Protein AF-A0A220S8D5-F1 (afdb_monomer_lite)

Radius of gyration: 18.87 Å; chains: 1; bounding box: 50×48×41 Å

Foldseek 3Di:
DDPDPQDLVNLLQVQLVVLCVVPVDDSVVSSVLSVQLVVVLVVQCVHWWWFWFADPVRDIDIFIWHPVDPDDDPDPDDDDSQKDWTQTPVVRGIDIDGSNGGDTTDDPPDPPVVVVVVVPDDPVRVVVVVVVVVVVD

Structure (mmCIF, N/CA/C/O backbone):
data_AF-A0A220S8D5-F1
#
_entry.id   AF-A0A220S8D5-F1
#
loop_
_atom_site.group_PDB
_atom_site.id
_atom_site.type_symbol
_atom_site.label_atom_id
_atom_site.label_alt_id
_atom_site.label_comp_id
_atom_site.label_asym_id
_atom_site.label_entity_id
_atom_site.label_seq_id
_atom_site.pdbx_PDB_ins_code
_atom_site.Cartn_x
_atom_site.Cartn_y
_atom_site.Cartn_z
_atom_site.occupancy
_atom_site.B_iso_or_equiv
_atom_site.auth_seq_id
_atom_site.auth_comp_id
_atom_site.auth_asym_id
_atom_site.auth_atom_id
_atom_site.pdbx_PDB_model_num
ATOM 1 N N . MET A 1 1 ? 19.107 10.594 15.405 1.00 44.91 1 MET A N 1
ATOM 2 C CA . MET A 1 1 ? 19.050 10.474 13.929 1.00 44.91 1 MET A CA 1
ATOM 3 C C . MET A 1 1 ? 17.862 11.300 13.447 1.00 44.91 1 MET A C 1
ATOM 5 O O . MET A 1 1 ? 16.770 11.071 13.945 1.00 44.91 1 MET A O 1
ATOM 9 N N . LYS A 1 2 ? 18.047 12.325 12.601 1.00 41.97 2 LYS A N 1
ATOM 10 C CA . LYS A 1 2 ? 16.930 13.188 12.169 1.00 41.97 2 LYS A CA 1
ATOM 11 C C . LYS A 1 2 ? 15.990 12.377 11.273 1.00 41.97 2 LYS A C 1
ATOM 13 O O . LYS A 1 2 ? 16.393 11.981 10.180 1.00 41.97 2 LYS A O 1
ATOM 18 N N . THR A 1 3 ? 14.764 12.127 11.722 1.00 52.09 3 THR A N 1
ATOM 19 C CA . THR A 1 3 ? 13.711 11.520 10.902 1.00 52.09 3 THR A CA 1
ATOM 20 C C . THR A 1 3 ? 13.377 12.494 9.779 1.00 52.09 3 THR A C 1
ATOM 22 O O . THR A 1 3 ? 12.636 13.453 9.970 1.00 52.09 3 THR A O 1
ATOM 25 N N . GLN A 1 4 ? 13.986 12.305 8.609 1.00 60.66 4 GLN A N 1
ATOM 26 C CA . GLN A 1 4 ? 13.675 13.116 7.437 1.00 60.66 4 GLN A CA 1
ATOM 27 C C . GLN A 1 4 ? 12.210 12.861 7.078 1.00 60.66 4 GLN A C 1
ATOM 29 O O . GLN A 1 4 ? 11.851 11.733 6.737 1.00 60.66 4 GLN A O 1
ATOM 34 N N . ASN A 1 5 ? 11.363 13.885 7.198 1.00 67.00 5 ASN A N 1
ATOM 35 C CA . ASN A 1 5 ? 9.952 13.804 6.840 1.00 67.00 5 ASN A CA 1
ATOM 36 C C . ASN A 1 5 ? 9.856 13.499 5.334 1.00 67.00 5 ASN A C 1
ATOM 38 O O . ASN A 1 5 ? 10.182 14.336 4.488 1.00 67.00 5 ASN A O 1
ATOM 42 N N . ILE A 1 6 ? 9.515 12.256 4.984 1.00 73.56 6 ILE A N 1
ATOM 43 C CA . ILE A 1 6 ? 9.396 11.840 3.588 1.00 73.56 6 ILE A CA 1
ATOM 44 C C . ILE A 1 6 ? 8.114 12.454 3.030 1.00 73.56 6 ILE A C 1
ATOM 46 O O . ILE A 1 6 ? 7.010 12.048 3.381 1.00 73.56 6 ILE A O 1
ATOM 50 N N . SER A 1 7 ? 8.267 13.402 2.104 1.00 87.19 7 SER A N 1
ATOM 51 C CA . SER A 1 7 ? 7.137 13.937 1.344 1.00 87.19 7 SER A CA 1
ATOM 52 C C . SER A 1 7 ? 6.388 12.815 0.620 1.00 87.19 7 SER A C 1
ATOM 54 O O . SER A 1 7 ? 7.007 11.932 0.022 1.00 87.19 7 SER A O 1
ATOM 56 N N . PHE A 1 8 ? 5.055 12.895 0.574 1.00 87.44 8 PHE A N 1
ATOM 57 C CA . PHE A 1 8 ? 4.226 11.937 -0.166 1.00 87.44 8 PHE A CA 1
ATOM 58 C C . PHE A 1 8 ? 4.675 11.782 -1.629 1.00 87.44 8 PHE A C 1
ATOM 60 O O . PHE A 1 8 ? 4.639 10.679 -2.169 1.00 87.44 8 PHE A O 1
ATOM 67 N N . ARG A 1 9 ? 5.167 12.865 -2.254 1.00 92.69 9 ARG A N 1
ATOM 68 C CA . ARG A 1 9 ? 5.710 12.841 -3.621 1.00 92.69 9 ARG A CA 1
ATOM 69 C C . ARG A 1 9 ? 6.913 11.909 -3.716 1.00 92.69 9 ARG A C 1
ATOM 71 O O . ARG A 1 9 ? 6.975 11.090 -4.623 1.00 92.69 9 ARG A O 1
ATOM 78 N N . LYS A 1 10 ? 7.828 11.978 -2.744 1.00 92.75 10 LYS A N 1
ATOM 79 C CA . LYS A 1 10 ? 8.988 11.081 -2.666 1.00 92.75 10 LYS A CA 1
ATOM 80 C C . LYS A 1 10 ? 8.537 9.626 -2.524 1.00 92.75 10 LYS A C 1
ATOM 82 O O . LYS A 1 10 ? 9.048 8.778 -3.245 1.00 92.75 10 LYS A O 1
ATOM 87 N N . THR A 1 11 ? 7.545 9.337 -1.681 1.00 92.62 11 THR A N 1
ATOM 88 C CA . THR A 1 11 ? 6.991 7.977 -1.542 1.00 92.62 11 THR A CA 1
ATOM 89 C C . THR A 1 11 ? 6.390 7.461 -2.847 1.00 92.62 11 THR A C 1
ATOM 91 O O . THR A 1 11 ? 6.673 6.332 -3.238 1.00 92.62 11 THR A O 1
ATOM 94 N N . VAL A 1 12 ? 5.591 8.277 -3.542 1.00 95.88 12 VAL A N 1
ATOM 95 C CA . VAL A 1 12 ? 4.991 7.909 -4.835 1.00 95.88 12 VAL A CA 1
ATOM 96 C C . VAL A 1 12 ? 6.073 7.621 -5.876 1.00 95.88 12 VAL A C 1
ATOM 98 O O . VAL A 1 12 ? 6.020 6.580 -6.525 1.00 95.88 12 VAL A O 1
ATOM 101 N N . MET A 1 13 ? 7.089 8.481 -5.989 1.00 96.62 13 MET A N 1
ATOM 102 C CA . MET A 1 13 ? 8.185 8.293 -6.947 1.00 96.62 13 MET A CA 1
ATOM 103 C C . MET A 1 13 ? 9.018 7.042 -6.635 1.00 96.62 13 MET A C 1
ATOM 105 O O . MET A 1 13 ? 9.312 6.264 -7.539 1.00 96.62 13 MET A O 1
ATOM 109 N N . LEU A 1 14 ? 9.342 6.795 -5.359 1.00 95.44 14 LEU A N 1
ATOM 110 C CA . LEU A 1 14 ? 10.058 5.584 -4.935 1.00 95.44 14 LEU A CA 1
ATOM 111 C C . LEU A 1 14 ? 9.256 4.312 -5.233 1.00 95.44 14 LEU A C 1
ATOM 113 O O . LEU A 1 14 ? 9.821 3.318 -5.686 1.00 95.44 14 LEU A O 1
ATOM 117 N N . ARG A 1 15 ? 7.939 4.342 -5.005 1.00 96.62 15 ARG A N 1
ATOM 118 C CA . ARG A 1 15 ? 7.039 3.228 -5.328 1.00 96.62 15 ARG A CA 1
ATOM 119 C C . ARG A 1 15 ? 6.972 2.970 -6.826 1.00 96.62 15 ARG A C 1
ATOM 121 O O . ARG A 1 15 ? 7.114 1.826 -7.236 1.00 96.62 15 ARG A O 1
ATOM 128 N N . ALA A 1 16 ? 6.795 4.015 -7.631 1.00 97.81 16 ALA A N 1
ATOM 129 C CA . ALA A 1 16 ? 6.755 3.902 -9.085 1.00 97.81 16 ALA A CA 1
ATOM 130 C C . ALA A 1 16 ? 8.057 3.300 -9.633 1.00 97.81 16 ALA A C 1
ATOM 132 O O . ALA A 1 16 ? 8.009 2.356 -10.418 1.00 97.81 16 ALA A O 1
ATOM 133 N N . TYR A 1 17 ? 9.209 3.770 -9.142 1.00 97.38 17 TYR A N 1
ATOM 134 C CA . TYR A 1 17 ? 10.515 3.223 -9.511 1.00 97.38 17 TYR A CA 1
ATOM 135 C C . TYR A 1 17 ? 10.658 1.760 -9.118 1.00 97.38 17 TYR A C 1
ATOM 137 O O . TYR A 1 17 ? 11.090 0.949 -9.933 1.00 97.38 17 TYR A O 1
ATOM 145 N N . HIS A 1 18 ? 10.234 1.396 -7.907 1.00 97.31 18 HIS A N 1
ATOM 146 C CA . HIS A 1 18 ? 10.276 0.004 -7.489 1.00 97.31 18 HIS A CA 1
ATOM 147 C C . HIS A 1 18 ? 9.406 -0.890 -8.384 1.00 97.31 18 HIS A C 1
ATOM 149 O O . HIS A 1 18 ? 9.889 -1.908 -8.873 1.00 97.31 18 HIS A O 1
ATOM 155 N N . ILE A 1 19 ? 8.162 -0.486 -8.661 1.00 97.56 19 ILE A N 1
ATOM 156 C CA . ILE A 1 19 ? 7.247 -1.237 -9.534 1.00 97.56 19 ILE A CA 1
ATOM 157 C C . ILE A 1 19 ? 7.855 -1.396 -10.932 1.00 97.56 19 ILE A C 1
ATOM 159 O O . ILE A 1 19 ? 7.843 -2.502 -11.470 1.00 97.56 19 ILE A O 1
ATOM 163 N N . MET A 1 20 ? 8.433 -0.333 -11.495 1.00 97.88 20 MET A N 1
ATOM 164 C CA . MET A 1 20 ? 9.111 -0.377 -12.793 1.00 97.88 20 MET A CA 1
ATOM 165 C C . MET A 1 20 ? 10.291 -1.354 -12.769 1.00 97.88 20 MET A C 1
ATOM 167 O O . MET A 1 20 ? 10.371 -2.228 -13.625 1.00 97.88 20 MET A O 1
ATOM 171 N N . SER A 1 21 ? 11.159 -1.265 -11.755 1.00 97.31 21 SER A N 1
ATOM 172 C CA . SER A 1 21 ? 12.340 -2.131 -11.627 1.00 97.31 21 SER A CA 1
ATOM 173 C C . SER A 1 21 ? 11.992 -3.616 -11.496 1.00 97.31 21 SER A C 1
ATOM 175 O O . SER A 1 21 ? 12.731 -4.460 -11.987 1.00 97.31 21 SER A O 1
ATOM 177 N N . THR A 1 22 ? 10.864 -3.937 -10.856 1.00 96.38 22 THR A N 1
ATOM 178 C CA . THR A 1 22 ? 10.440 -5.324 -10.629 1.00 96.38 22 THR A CA 1
ATOM 179 C C . THR A 1 22 ? 9.644 -5.885 -11.808 1.00 96.38 22 THR A C 1
ATOM 181 O O . THR A 1 22 ? 9.760 -7.065 -12.113 1.00 96.38 22 THR A O 1
ATOM 184 N N . THR A 1 23 ? 8.804 -5.067 -12.452 1.00 95.44 23 THR A N 1
ATOM 185 C CA . THR A 1 23 ? 7.849 -5.541 -13.473 1.00 95.44 23 THR A CA 1
ATOM 186 C C . THR A 1 23 ? 8.273 -5.268 -14.913 1.00 95.44 23 THR A C 1
ATOM 188 O O . THR A 1 23 ? 7.679 -5.839 -15.822 1.00 95.44 23 THR A O 1
ATOM 191 N N . GLY A 1 24 ? 9.230 -4.365 -15.146 1.00 96.50 24 GLY A N 1
ATOM 192 C CA . GLY A 1 24 ? 9.645 -3.942 -16.488 1.00 96.50 24 GLY A CA 1
ATOM 193 C C . GLY A 1 24 ? 8.596 -3.133 -17.264 1.00 96.50 24 GLY A C 1
ATOM 194 O O . GLY A 1 24 ? 8.791 -2.861 -18.444 1.00 96.50 24 GLY A O 1
ATOM 195 N N . LYS A 1 25 ? 7.476 -2.750 -16.635 1.00 96.06 25 LYS A N 1
ATOM 196 C CA . LYS A 1 25 ? 6.416 -1.957 -17.275 1.00 96.06 25 LYS A CA 1
ATOM 197 C C . LYS A 1 25 ? 6.851 -0.512 -17.501 1.00 96.06 25 LYS A C 1
ATOM 199 O O . LYS A 1 25 ? 7.701 0.014 -16.787 1.00 96.06 25 LYS A O 1
ATOM 204 N N . GLU A 1 26 ? 6.184 0.161 -18.436 1.00 97.94 26 GLU A N 1
ATOM 205 C CA . GLU A 1 26 ? 6.409 1.581 -18.694 1.00 97.94 26 GLU A CA 1
ATOM 206 C C . GLU A 1 26 ? 6.243 2.442 -17.434 1.00 97.94 26 GLU A C 1
ATOM 208 O O . GLU A 1 26 ? 5.358 2.222 -16.595 1.00 97.94 26 GLU A O 1
ATOM 213 N N . TRP A 1 27 ? 7.073 3.482 -17.330 1.00 97.50 27 TRP A N 1
ATOM 214 C CA . TRP A 1 27 ? 7.084 4.392 -16.187 1.00 97.50 27 TRP A CA 1
ATOM 215 C C . TRP A 1 27 ? 5.710 5.012 -15.903 1.00 97.50 27 TRP A C 1
ATOM 217 O O . TRP A 1 27 ? 5.287 5.067 -14.748 1.00 97.50 27 TRP A O 1
ATOM 227 N N . ALA A 1 28 ? 4.984 5.439 -16.942 1.00 97.69 28 ALA A N 1
ATOM 228 C CA . ALA A 1 28 ? 3.674 6.072 -16.796 1.00 97.69 28 ALA A CA 1
ATOM 229 C C . ALA A 1 28 ? 2.654 5.142 -16.113 1.00 97.69 28 ALA A C 1
ATOM 231 O O . ALA A 1 28 ? 1.945 5.566 -15.197 1.00 97.69 28 ALA A O 1
ATOM 232 N N . VAL A 1 29 ? 2.639 3.860 -16.492 1.00 96.88 29 VAL A N 1
ATOM 233 C CA . VAL A 1 29 ? 1.778 2.830 -15.890 1.00 96.88 29 VAL A CA 1
ATOM 234 C C . VAL A 1 29 ? 2.155 2.606 -14.423 1.00 96.88 29 VAL A C 1
ATOM 236 O O . VAL A 1 29 ? 1.292 2.574 -13.542 1.00 96.88 29 VAL A O 1
ATOM 239 N N . CYS A 1 30 ? 3.454 2.514 -14.133 1.00 98.00 30 CYS A N 1
ATOM 240 C CA . CYS A 1 30 ? 3.960 2.352 -12.769 1.00 98.00 30 CYS A CA 1
ATOM 241 C C . CYS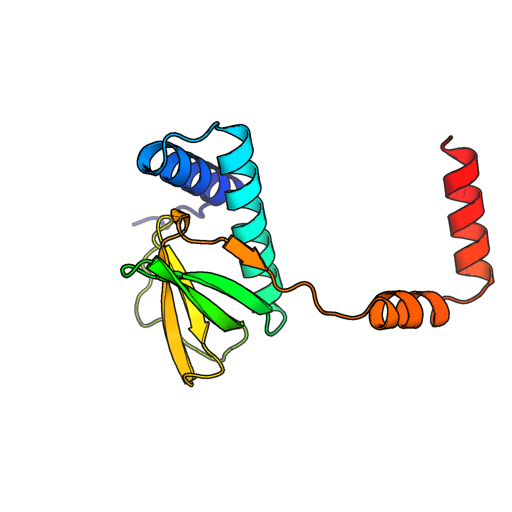 A 1 30 ? 3.617 3.554 -11.877 1.00 98.00 30 CYS A C 1
ATOM 243 O O . CYS A 1 30 ? 3.246 3.389 -10.711 1.00 98.00 30 CYS A O 1
ATOM 245 N N . LEU A 1 31 ? 3.693 4.765 -12.430 1.00 97.94 31 LEU A N 1
ATOM 246 C CA . LEU A 1 31 ? 3.367 6.001 -11.732 1.00 97.94 31 LEU A CA 1
ATOM 247 C C . LEU A 1 31 ? 1.872 6.089 -11.409 1.00 97.94 31 LEU A C 1
ATOM 249 O O . LEU A 1 31 ? 1.516 6.400 -10.271 1.00 97.94 31 LEU A O 1
ATOM 253 N N . GLN A 1 32 ? 0.993 5.763 -12.363 1.00 96.44 32 GLN A N 1
ATOM 254 C CA . GLN A 1 32 ? -0.454 5.691 -12.125 1.00 96.44 32 GLN A CA 1
ATOM 255 C C . GLN A 1 32 ? -0.786 4.723 -10.981 1.00 96.44 32 GLN A C 1
ATOM 257 O O . GLN A 1 32 ? -1.538 5.072 -10.067 1.00 96.44 32 GLN A O 1
ATOM 262 N N . LYS A 1 33 ? -0.158 3.543 -10.977 1.00 96.56 33 LYS A N 1
ATOM 263 C CA . LYS A 1 33 ? -0.317 2.539 -9.918 1.00 96.56 33 LYS A CA 1
ATOM 264 C C . LYS A 1 33 ? 0.158 3.045 -8.551 1.00 96.56 33 LYS A C 1
ATOM 266 O O . LYS A 1 33 ? -0.540 2.890 -7.548 1.00 96.56 33 LYS A O 1
ATOM 271 N N . ALA A 1 34 ? 1.311 3.712 -8.494 1.00 97.06 34 ALA A N 1
ATOM 272 C CA . ALA A 1 34 ? 1.822 4.311 -7.260 1.00 97.06 34 ALA A CA 1
ATOM 273 C C . ALA A 1 34 ? 0.890 5.404 -6.700 1.00 97.06 34 ALA A C 1
ATOM 275 O O . ALA A 1 34 ? 0.699 5.498 -5.483 1.00 97.06 34 ALA A O 1
ATOM 276 N N . TRP A 1 35 ? 0.262 6.195 -7.573 1.00 96.50 35 TRP A N 1
ATOM 277 C CA . TRP A 1 35 ? -0.752 7.178 -7.186 1.00 96.50 35 TRP A CA 1
ATOM 278 C C . TRP A 1 35 ? -2.038 6.538 -6.663 1.00 96.50 35 TRP A C 1
ATOM 280 O O . TRP A 1 35 ? -2.605 7.037 -5.690 1.00 96.50 35 TRP A O 1
ATOM 290 N N . GLN A 1 36 ? -2.491 5.432 -7.256 1.00 95.69 36 GLN A N 1
ATOM 291 C CA . GLN A 1 36 ? -3.630 4.672 -6.733 1.00 95.69 36 GLN A CA 1
ATOM 292 C C . GLN A 1 36 ? -3.353 4.180 -5.308 1.00 95.69 36 GLN A C 1
ATOM 294 O O . GLN A 1 36 ? -4.164 4.416 -4.417 1.00 95.69 36 GLN A O 1
ATOM 299 N N . LEU A 1 37 ? -2.167 3.616 -5.054 1.00 95.81 37 LEU A N 1
ATOM 300 C CA . LEU A 1 37 ? -1.751 3.205 -3.708 1.00 95.81 37 LEU A CA 1
ATOM 301 C C . LEU A 1 37 ? -1.729 4.370 -2.711 1.00 95.81 37 LEU A C 1
ATOM 303 O O . LEU A 1 37 ? -2.118 4.205 -1.558 1.00 95.81 37 LEU A O 1
ATOM 307 N N . TYR A 1 38 ? -1.275 5.554 -3.132 1.00 95.06 38 TYR A N 1
ATOM 308 C CA . TYR A 1 38 ? -1.332 6.749 -2.287 1.00 95.06 38 TYR A CA 1
ATOM 309 C C . TYR A 1 38 ? -2.775 7.137 -1.937 1.00 95.06 38 TYR A C 1
ATOM 311 O O . TYR A 1 38 ? -3.073 7.422 -0.777 1.00 95.06 38 TYR A O 1
ATOM 319 N N . ARG A 1 39 ? -3.680 7.118 -2.921 1.00 94.25 39 ARG A N 1
ATOM 320 C CA . ARG A 1 39 ? -5.094 7.455 -2.712 1.00 94.25 39 ARG A CA 1
ATOM 321 C C . ARG A 1 39 ? -5.778 6.483 -1.760 1.00 94.25 39 ARG A C 1
ATOM 323 O O . ARG A 1 39 ? -6.417 6.938 -0.822 1.00 94.25 39 ARG A O 1
ATOM 330 N N . ILE A 1 40 ? -5.559 5.183 -1.940 1.00 94.56 40 ILE A N 1
ATOM 331 C CA . ILE A 1 40 ? -6.095 4.147 -1.049 1.00 94.56 40 ILE A CA 1
ATOM 332 C C . ILE A 1 40 ? -5.585 4.346 0.370 1.00 94.56 40 ILE A C 1
ATOM 334 O O . ILE A 1 40 ? -6.366 4.309 1.308 1.00 94.56 40 ILE A O 1
ATOM 338 N N . ASN A 1 41 ? -4.285 4.608 0.541 1.00 93.69 41 ASN A N 1
ATOM 339 C CA . ASN A 1 41 ? -3.734 4.876 1.865 1.00 93.69 41 ASN A CA 1
ATOM 340 C C . ASN A 1 41 ? -4.452 6.052 2.537 1.00 93.69 41 ASN A C 1
ATOM 342 O O . ASN A 1 41 ? -4.821 5.959 3.702 1.00 93.69 41 ASN A O 1
ATOM 346 N N . LYS A 1 42 ? -4.695 7.136 1.794 1.00 93.19 42 LYS A N 1
ATOM 347 C CA . LYS A 1 42 ? -5.432 8.299 2.296 1.00 93.19 42 LYS A CA 1
ATOM 348 C C . LYS A 1 42 ? -6.885 7.957 2.649 1.00 93.19 42 LYS A C 1
ATOM 350 O O . LYS A 1 42 ? -7.355 8.380 3.699 1.00 93.19 42 LYS A O 1
ATOM 355 N N . GLU A 1 43 ? -7.575 7.204 1.798 1.00 92.75 43 GLU A N 1
ATOM 356 C CA . GLU A 1 43 ? -8.962 6.768 2.013 1.00 92.75 43 GLU A CA 1
ATOM 357 C C . GLU A 1 43 ? -9.076 5.818 3.223 1.00 92.75 43 GLU A C 1
ATOM 359 O O . GLU A 1 43 ? -9.977 5.972 4.041 1.00 92.75 43 GLU A O 1
ATOM 364 N N . MET A 1 44 ? -8.105 4.927 3.434 1.00 94.12 44 MET A N 1
ATOM 365 C CA . MET A 1 44 ? -8.060 4.013 4.584 1.00 94.12 44 MET A CA 1
ATOM 366 C C . MET A 1 44 ? -7.872 4.712 5.937 1.00 94.12 44 MET A C 1
ATOM 368 O O . MET A 1 44 ? -8.285 4.179 6.961 1.00 94.12 44 MET A O 1
ATOM 372 N N . HIS A 1 45 ? -7.259 5.901 5.973 1.00 92.25 45 HIS A N 1
ATOM 373 C CA . HIS A 1 45 ? -7.225 6.712 7.200 1.00 92.25 45 HIS A CA 1
ATOM 374 C C . HIS A 1 45 ? -8.591 7.352 7.505 1.00 92.25 45 HIS A C 1
ATOM 376 O O . HIS A 1 45 ? -8.819 7.826 8.615 1.00 92.25 45 HIS A O 1
ATOM 382 N N . GLN A 1 46 ? -9.499 7.392 6.525 1.00 90.81 46 GLN A N 1
ATOM 383 C CA . GLN A 1 46 ? -10.846 7.947 6.670 1.00 90.81 46 GLN A CA 1
ATOM 384 C C . GLN A 1 46 ? -11.893 6.855 6.932 1.00 90.81 46 GLN A C 1
ATOM 386 O O . GLN A 1 46 ? -12.889 7.126 7.607 1.00 90.81 46 GLN A O 1
ATOM 391 N N . GLY A 1 47 ? -11.657 5.628 6.460 1.00 91.62 47 GLY A N 1
ATOM 392 C CA . GLY A 1 47 ? -12.559 4.496 6.648 1.00 91.62 47 GLY A CA 1
ATOM 393 C C . GLY A 1 47 ? -12.002 3.178 6.116 1.00 91.62 47 GLY A C 1
ATOM 394 O O . GLY A 1 47 ? -10.795 2.939 6.127 1.00 91.62 47 GLY A O 1
ATOM 395 N N . GLU A 1 48 ? -12.900 2.307 5.678 1.00 94.19 48 GLU A N 1
ATOM 396 C CA . GLU A 1 48 ? -12.574 1.004 5.101 1.00 94.19 48 GLU A CA 1
ATOM 397 C C . GLU A 1 48 ? -12.559 1.091 3.576 1.00 94.19 48 GLU A C 1
ATOM 399 O O . GLU A 1 48 ? -13.386 1.770 2.965 1.00 94.19 48 GLU A O 1
ATOM 404 N N . VAL A 1 49 ? -11.601 0.410 2.955 1.00 94.88 49 VAL A N 1
ATOM 405 C CA . VAL A 1 49 ? -11.458 0.346 1.503 1.00 94.88 49 VAL A CA 1
ATOM 406 C C . VAL A 1 49 ? -11.287 -1.104 1.099 1.00 94.88 49 VAL A C 1
ATOM 408 O O . VAL A 1 49 ? -10.387 -1.788 1.590 1.00 94.88 49 VAL A O 1
ATOM 411 N N . THR A 1 50 ? -12.107 -1.553 0.156 1.00 95.44 50 THR A N 1
ATOM 412 C CA . THR A 1 50 ? -11.992 -2.891 -0.418 1.00 95.44 50 THR A CA 1
ATOM 413 C C . THR A 1 50 ? -11.168 -2.847 -1.699 1.00 95.44 50 THR A C 1
ATOM 415 O O . THR A 1 50 ? -11.362 -1.996 -2.567 1.00 95.44 50 THR A O 1
ATOM 418 N N . PHE A 1 51 ? -10.198 -3.744 -1.822 1.00 95.88 51 PHE A N 1
ATOM 419 C CA . PHE A 1 51 ? -9.263 -3.779 -2.941 1.00 95.88 51 PHE A CA 1
ATOM 420 C C . PHE A 1 51 ? -8.837 -5.205 -3.273 1.00 95.88 51 PHE A C 1
ATOM 422 O O . PHE A 1 51 ? -9.046 -6.144 -2.504 1.00 95.88 51 PHE A O 1
ATOM 429 N N . TYR A 1 52 ? -8.226 -5.344 -4.445 1.00 97.06 52 TYR A N 1
ATOM 430 C CA . TYR A 1 52 ? -7.781 -6.609 -5.002 1.00 97.06 52 TYR A CA 1
ATOM 431 C C . TYR A 1 52 ? -6.275 -6.586 -5.242 1.00 97.06 52 TYR A C 1
ATOM 433 O O . TYR A 1 52 ? -5.721 -5.595 -5.734 1.00 97.06 52 TYR A O 1
ATOM 441 N N . PHE A 1 53 ? -5.609 -7.689 -4.920 1.00 96.94 53 PHE A N 1
ATOM 442 C CA . PHE A 1 53 ? -4.191 -7.885 -5.197 1.00 96.94 53 PHE A CA 1
ATOM 443 C C . PHE A 1 53 ? -3.874 -9.355 -5.452 1.00 96.94 53 PHE A C 1
ATOM 445 O O . PHE A 1 53 ? -4.583 -10.248 -4.997 1.00 96.94 53 PHE A O 1
ATOM 452 N N . GLU A 1 54 ? -2.785 -9.598 -6.167 1.00 96.69 54 GLU A N 1
ATOM 453 C CA . GLU A 1 54 ? -2.294 -10.942 -6.451 1.00 96.69 54 GLU A CA 1
ATOM 454 C C . GLU A 1 54 ? -1.435 -11.459 -5.289 1.00 96.69 54 GLU A C 1
ATOM 456 O O . GLU A 1 54 ? -0.544 -10.772 -4.771 1.00 96.69 54 GLU A O 1
ATOM 461 N N . LYS A 1 55 ? -1.688 -12.682 -4.838 1.00 94.06 55 LYS A N 1
ATOM 462 C CA . LYS A 1 55 ? -0.835 -13.360 -3.861 1.00 94.06 55 LYS A CA 1
ATOM 463 C C . LYS A 1 55 ? 0.448 -13.890 -4.518 1.00 94.06 55 LYS A C 1
ATOM 465 O O . LYS A 1 55 ? 0.687 -13.728 -5.707 1.00 94.06 55 LYS A O 1
ATOM 470 N N . LYS A 1 56 ? 1.317 -14.524 -3.722 1.00 90.00 56 LYS A N 1
ATOM 471 C CA . LYS A 1 56 ? 2.537 -15.176 -4.233 1.00 90.00 56 LYS A CA 1
ATOM 472 C C . LYS A 1 56 ? 2.256 -16.427 -5.071 1.00 90.00 56 LYS A C 1
ATOM 474 O O . LYS A 1 56 ? 3.090 -16.786 -5.886 1.00 90.00 56 LYS A O 1
ATOM 479 N N . ASP A 1 57 ? 1.131 -17.087 -4.827 1.00 92.00 57 ASP A N 1
ATOM 480 C CA . ASP A 1 57 ? 0.661 -18.274 -5.549 1.00 92.00 57 ASP A CA 1
ATOM 481 C C . ASP A 1 57 ? -0.152 -17.921 -6.808 1.00 92.00 57 ASP A C 1
ATOM 483 O O . ASP A 1 57 ? -0.647 -18.820 -7.478 1.00 92.00 57 ASP A O 1
ATOM 487 N N . GLY A 1 58 ? -0.284 -16.631 -7.144 1.00 91.25 58 GLY A N 1
ATOM 488 C CA . GLY A 1 58 ? -1.023 -16.153 -8.318 1.00 91.25 58 GLY A CA 1
ATOM 489 C C . GLY A 1 58 ? -2.531 -15.987 -8.101 1.00 91.25 58 GLY A C 1
ATOM 490 O O . GLY A 1 58 ? -3.228 -15.457 -8.961 1.00 91.25 58 GLY A O 1
ATOM 491 N N . GLU A 1 59 ? -3.062 -16.387 -6.943 1.00 96.25 59 GLU A N 1
ATOM 492 C CA . GLU A 1 59 ? -4.480 -16.205 -6.635 1.00 96.25 59 GLU A CA 1
ATOM 493 C C . GLU A 1 59 ? -4.798 -14.719 -6.381 1.00 96.25 59 GLU A C 1
ATOM 495 O O . GLU A 1 59 ? -4.093 -14.017 -5.642 1.00 96.25 59 GLU A O 1
ATOM 500 N N . ILE A 1 60 ? -5.899 -14.237 -6.965 1.00 96.62 60 ILE A N 1
ATOM 501 C CA . ILE A 1 60 ? -6.416 -12.889 -6.717 1.00 96.62 60 ILE A CA 1
ATOM 502 C C . ILE A 1 60 ? -7.158 -12.881 -5.384 1.00 96.62 60 ILE A C 1
ATOM 504 O O . ILE A 1 60 ? -8.197 -13.518 -5.226 1.00 96.62 60 ILE A O 1
ATOM 508 N N . ARG A 1 61 ? -6.662 -12.092 -4.433 1.00 95.38 61 ARG A N 1
ATOM 509 C CA . ARG A 1 61 ? -7.308 -11.886 -3.140 1.00 95.38 61 ARG A CA 1
ATOM 510 C C . ARG A 1 61 ? -8.089 -10.580 -3.126 1.00 95.38 61 ARG A C 1
ATOM 512 O O . ARG A 1 61 ? -7.548 -9.523 -3.449 1.00 95.38 61 ARG A O 1
ATOM 519 N N . LYS A 1 62 ? -9.335 -10.665 -2.660 1.00 96.00 62 LYS A N 1
ATOM 520 C CA . LYS A 1 62 ? -10.136 -9.532 -2.187 1.00 96.00 62 LYS A CA 1
ATOM 521 C C . LYS A 1 62 ? -9.814 -9.268 -0.715 1.00 96.00 62 LYS A C 1
ATOM 523 O O . LYS A 1 62 ? -9.772 -10.217 0.063 1.00 96.00 62 LYS A O 1
ATOM 528 N N . ALA A 1 63 ? -9.580 -8.014 -0.339 1.00 95.81 63 ALA A N 1
ATOM 529 C CA . ALA A 1 63 ? -9.361 -7.623 1.052 1.00 95.81 63 ALA A CA 1
ATOM 530 C C . ALA A 1 63 ? -10.063 -6.303 1.374 1.00 95.81 63 ALA A C 1
ATOM 532 O O . ALA A 1 63 ? -10.021 -5.370 0.568 1.00 95.81 63 ALA A O 1
ATOM 533 N N . THR A 1 64 ? -10.654 -6.220 2.564 1.00 96.62 64 THR A N 1
ATOM 534 C CA . THR A 1 64 ? -11.184 -4.977 3.135 1.00 96.62 64 THR A CA 1
ATOM 535 C C . THR A 1 64 ? -10.194 -4.456 4.167 1.00 96.62 64 THR A C 1
ATOM 537 O O . THR A 1 64 ? -9.956 -5.088 5.194 1.00 96.62 64 THR A O 1
ATOM 540 N N . GLY A 1 65 ? -9.552 -3.326 3.865 1.00 96.06 65 GLY A N 1
ATOM 541 C CA . GLY A 1 65 ? -8.497 -2.761 4.700 1.00 96.06 65 GLY A CA 1
ATOM 542 C C . GLY A 1 65 ? -8.851 -1.400 5.280 1.00 96.06 65 GLY A C 1
ATOM 543 O O . GLY A 1 65 ? -9.505 -0.587 4.627 1.00 96.06 65 GLY A O 1
ATOM 544 N N . THR A 1 66 ? -8.347 -1.116 6.477 1.00 96.00 66 THR A N 1
ATOM 545 C CA . THR A 1 66 ? -8.418 0.208 7.102 1.00 96.00 66 THR A CA 1
ATOM 546 C C . THR A 1 66 ? -7.106 0.578 7.797 1.00 96.00 66 THR A C 1
ATOM 548 O O . THR A 1 66 ? -6.266 -0.272 8.100 1.00 96.00 66 THR A O 1
ATOM 551 N N . LEU A 1 67 ? -6.908 1.877 8.007 1.00 93.69 67 LEU A N 1
ATOM 552 C CA . LEU A 1 67 ? -5.864 2.459 8.853 1.00 93.69 67 LEU A CA 1
ATOM 553 C C . LEU A 1 67 ? -6.468 3.355 9.945 1.00 93.69 67 LEU A C 1
ATOM 555 O O . LEU A 1 67 ? -5.732 3.973 10.710 1.00 93.69 67 LEU A O 1
ATOM 559 N N . LYS A 1 68 ? -7.801 3.425 10.033 1.00 92.38 68 LYS A N 1
ATOM 560 C CA . LYS A 1 68 ? -8.535 4.152 11.067 1.00 92.38 68 LYS A CA 1
ATOM 561 C C . LYS A 1 68 ? -8.752 3.243 12.277 1.00 92.38 68 LYS A C 1
ATOM 563 O O . LYS A 1 68 ? -9.876 2.874 12.604 1.00 92.38 68 LYS A O 1
ATOM 568 N N . ILE A 1 69 ? -7.653 2.859 12.907 1.00 89.62 69 ILE A N 1
ATOM 569 C CA . ILE A 1 69 ? -7.642 2.024 14.106 1.00 89.62 69 ILE A CA 1
ATOM 570 C C . ILE A 1 69 ? -6.856 2.721 15.203 1.00 89.62 69 ILE A C 1
ATOM 572 O O . ILE A 1 69 ? -5.904 3.453 14.924 1.00 89.62 69 ILE A O 1
ATOM 576 N N . ASP A 1 70 ? -7.263 2.481 16.441 1.00 86.12 70 ASP A N 1
ATOM 577 C CA . ASP A 1 70 ? -6.516 2.926 17.606 1.00 86.12 70 ASP A CA 1
ATOM 578 C C . ASP A 1 70 ? -5.347 1.960 17.829 1.00 86.12 70 ASP A C 1
ATOM 580 O O . ASP A 1 70 ? -5.490 0.895 18.430 1.00 86.12 70 ASP A O 1
ATOM 584 N N . TYR A 1 71 ? -4.213 2.261 17.194 1.00 81.44 71 TYR A N 1
ATOM 585 C CA . TYR A 1 71 ? -3.020 1.425 17.248 1.00 81.44 71 TYR A CA 1
ATOM 586 C C . TYR A 1 71 ? -1.758 2.265 17.386 1.00 81.44 71 TYR A C 1
ATOM 588 O O . TYR A 1 71 ? -1.430 3.090 16.530 1.00 81.44 71 TYR A O 1
ATOM 596 N N . GLU A 1 72 ? -0.992 1.969 18.431 1.00 79.38 72 GLU A N 1
ATOM 597 C CA . GLU A 1 72 ? 0.326 2.544 18.641 1.00 79.38 72 GLU A CA 1
ATOM 598 C C . GLU A 1 72 ? 1.406 1.690 17.969 1.00 79.38 72 GLU A C 1
ATOM 600 O O . GLU A 1 72 ? 1.557 0.487 18.213 1.00 79.38 72 GLU A O 1
ATOM 605 N N . PHE A 1 73 ? 2.203 2.318 17.105 1.00 74.69 73 PHE A N 1
ATOM 606 C CA . PHE A 1 73 ? 3.318 1.638 16.461 1.00 74.69 73 PHE A CA 1
ATOM 607 C C . PHE A 1 73 ? 4.395 1.270 17.486 1.00 74.69 73 PHE A C 1
ATOM 609 O O . PHE A 1 73 ? 5.007 2.135 18.106 1.00 74.69 73 PHE A O 1
ATOM 616 N N . LYS A 1 74 ? 4.721 -0.025 17.564 1.00 79.06 74 LYS A N 1
ATOM 617 C CA . L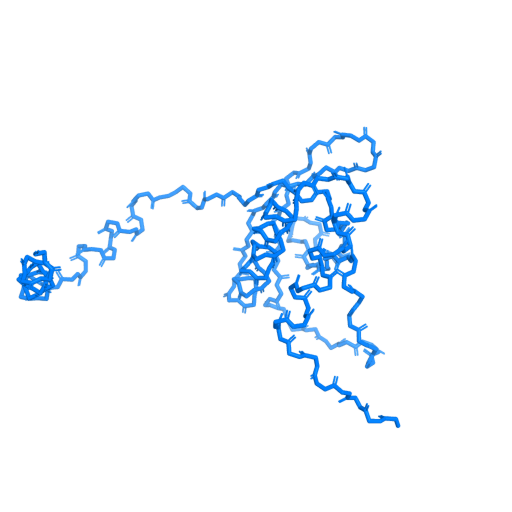YS A 1 74 ? 5.795 -0.561 18.422 1.00 79.06 74 LYS A CA 1
ATOM 618 C C . LYS A 1 74 ? 7.198 -0.045 18.075 1.00 79.06 74 LYS A C 1
ATOM 620 O O . LYS A 1 74 ? 8.145 -0.282 18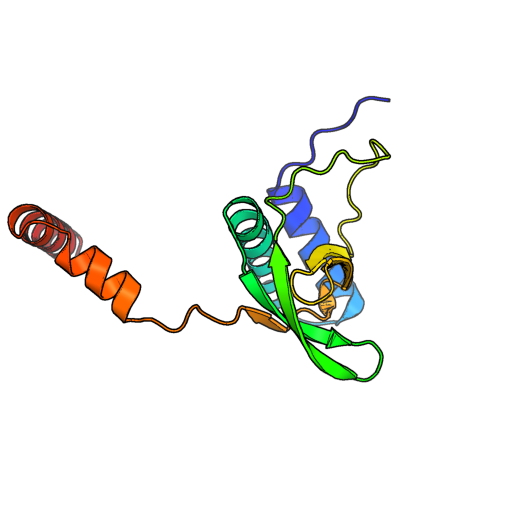.818 1.00 79.06 74 LYS A O 1
ATOM 625 N N . THR A 1 75 ? 7.383 0.584 16.915 1.00 76.19 75 THR A N 1
ATOM 626 C CA . THR A 1 75 ? 8.697 1.044 16.449 1.00 76.19 75 THR A CA 1
ATOM 627 C C . THR A 1 75 ? 8.555 2.325 15.637 1.00 76.19 75 THR A C 1
ATOM 629 O O . THR A 1 75 ? 7.638 2.451 14.832 1.00 76.19 75 THR A O 1
ATOM 632 N N . GLN A 1 76 ? 9.509 3.247 15.784 1.00 71.19 76 GLN A N 1
ATOM 633 C CA . GLN A 1 76 ? 9.547 4.529 15.060 1.00 71.19 76 GLN A CA 1
ATOM 634 C C . GLN A 1 76 ? 10.189 4.427 13.661 1.00 71.19 76 GLN A C 1
ATOM 636 O O . GLN A 1 76 ? 10.617 5.428 13.083 1.00 71.19 76 GLN A O 1
ATOM 641 N N . ASN A 1 77 ? 10.307 3.215 13.111 1.00 73.38 77 ASN A N 1
ATOM 642 C CA . ASN A 1 77 ? 10.963 3.005 11.825 1.00 73.38 77 ASN A CA 1
ATOM 643 C C . ASN A 1 77 ? 10.116 3.551 10.675 1.00 73.38 77 ASN A C 1
ATOM 645 O O . ASN A 1 77 ? 8.889 3.451 10.672 1.00 73.38 77 ASN A O 1
ATOM 649 N N . GLN A 1 78 ? 10.791 4.092 9.659 1.00 70.38 78 GLN A N 1
ATOM 650 C CA . GLN A 1 78 ? 10.107 4.552 8.457 1.00 70.38 78 GLN A CA 1
ATOM 651 C C . GLN A 1 78 ? 9.435 3.373 7.731 1.00 70.38 78 GLN A C 1
ATOM 653 O O . GLN A 1 78 ? 10.064 2.322 7.568 1.00 70.38 78 GLN A O 1
ATOM 658 N N . PRO A 1 79 ? 8.189 3.538 7.248 1.00 76.88 79 PRO A N 1
ATOM 659 C CA . PRO A 1 79 ? 7.506 2.498 6.493 1.00 76.88 79 PRO A CA 1
ATOM 660 C C . PRO A 1 79 ? 8.285 2.136 5.227 1.00 76.88 79 PRO A C 1
ATOM 662 O O . PRO A 1 79 ? 8.683 3.010 4.453 1.00 76.88 79 PRO A O 1
ATOM 665 N N . ASN A 1 80 ? 8.474 0.839 4.987 1.00 88.25 80 ASN A N 1
ATOM 666 C CA . ASN A 1 80 ? 9.142 0.364 3.782 1.00 88.25 80 ASN A CA 1
ATOM 667 C C . ASN A 1 80 ? 8.279 0.691 2.543 1.00 88.25 80 ASN A C 1
ATOM 669 O O . ASN A 1 80 ? 7.145 0.219 2.458 1.00 88.25 80 ASN A O 1
ATOM 673 N N . PRO A 1 81 ? 8.790 1.448 1.552 1.00 88.00 81 PRO A N 1
ATOM 674 C CA . PRO A 1 81 ? 7.995 1.859 0.399 1.00 88.00 81 PRO A CA 1
ATOM 675 C C . PRO A 1 81 ? 7.577 0.690 -0.501 1.00 88.00 81 PRO A C 1
ATOM 677 O O . PRO A 1 81 ? 6.591 0.839 -1.216 1.00 88.00 81 PRO A O 1
ATOM 680 N N . LYS A 1 82 ? 8.288 -0.448 -0.454 1.00 94.06 82 LYS A N 1
ATOM 681 C CA . LYS A 1 82 ? 8.062 -1.641 -1.295 1.00 94.06 82 LYS A CA 1
ATOM 682 C C . LYS A 1 82 ? 6.818 -2.442 -0.911 1.00 94.06 82 LYS A C 1
ATOM 684 O O . LYS A 1 82 ? 6.318 -3.236 -1.701 1.00 94.06 82 LYS A O 1
ATOM 689 N N . VAL A 1 83 ? 6.327 -2.255 0.309 1.00 95.12 83 VAL A N 1
ATOM 690 C CA . VAL A 1 83 ? 5.154 -2.960 0.825 1.00 95.12 83 VAL A CA 1
ATOM 691 C C . VAL A 1 83 ? 4.067 -1.969 1.213 1.00 95.12 83 VAL A C 1
ATOM 693 O O . VAL A 1 83 ? 4.319 -0.807 1.541 1.00 95.12 83 VAL A O 1
ATOM 696 N N . PHE A 1 84 ? 2.831 -2.437 1.145 1.00 94.75 84 PHE A N 1
ATOM 697 C CA . PHE A 1 84 ? 1.653 -1.716 1.580 1.00 94.75 84 PHE A CA 1
ATOM 698 C C . PHE A 1 84 ? 1.039 -2.460 2.761 1.00 94.75 84 PHE A C 1
ATOM 700 O O . PHE A 1 84 ? 0.514 -3.560 2.590 1.00 94.75 84 PHE A O 1
ATOM 707 N N . THR A 1 85 ? 1.140 -1.869 3.948 1.00 94.06 85 THR A N 1
ATOM 708 C CA . THR A 1 85 ? 0.590 -2.417 5.193 1.00 94.06 85 THR A CA 1
ATOM 709 C C . THR A 1 85 ? -0.790 -1.831 5.456 1.00 94.06 85 THR A C 1
ATOM 711 O O . THR A 1 85 ? -0.998 -0.634 5.258 1.00 94.06 85 THR A O 1
ATOM 714 N N . TYR A 1 86 ? -1.714 -2.671 5.906 1.00 95.06 86 TYR A N 1
ATOM 715 C CA . TYR A 1 86 ? -3.085 -2.311 6.258 1.00 95.06 86 TYR A CA 1
ATOM 716 C C . TYR A 1 86 ? -3.584 -3.216 7.389 1.00 95.06 86 TYR A C 1
ATOM 718 O O . TYR A 1 86 ? -3.039 -4.303 7.603 1.00 95.06 86 TYR A O 1
ATOM 726 N N . PHE A 1 87 ? -4.608 -2.774 8.115 1.00 95.88 87 PHE A N 1
ATOM 727 C CA . PHE A 1 87 ? -5.364 -3.651 9.001 1.00 95.88 87 PHE A CA 1
ATOM 728 C C . PHE A 1 87 ? -6.485 -4.304 8.197 1.00 95.88 87 PHE A C 1
ATOM 730 O O . PHE A 1 87 ? -7.294 -3.598 7.597 1.00 95.88 87 PHE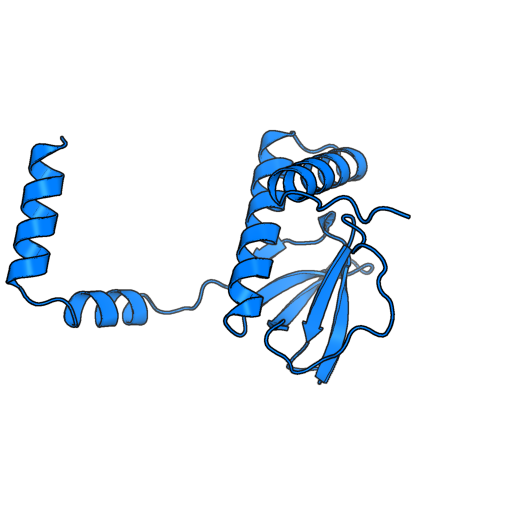 A O 1
ATOM 737 N N . ASP A 1 88 ? -6.478 -5.630 8.121 1.00 96.06 88 ASP A N 1
ATOM 738 C CA . ASP A 1 88 ? -7.492 -6.419 7.427 1.00 96.06 88 ASP A CA 1
ATOM 739 C C . ASP A 1 88 ? -8.691 -6.605 8.361 1.00 96.06 88 ASP A C 1
ATOM 741 O O . ASP A 1 88 ? -8.552 -7.194 9.436 1.00 96.06 88 ASP A O 1
ATOM 745 N N . VAL A 1 89 ? -9.845 -6.067 7.965 1.00 95.50 89 VAL A N 1
ATOM 746 C CA . VAL A 1 89 ? -11.073 -6.083 8.770 1.00 95.50 89 VAL A CA 1
ATOM 747 C C . VAL A 1 89 ? -11.636 -7.498 8.871 1.00 95.50 89 VAL A C 1
ATOM 749 O O . VAL A 1 89 ? -12.078 -7.904 9.942 1.00 95.50 89 VAL A O 1
ATOM 752 N N . ASP A 1 90 ? -11.560 -8.287 7.802 1.00 93.81 90 ASP A N 1
ATOM 753 C CA . ASP A 1 90 ? -12.107 -9.645 7.784 1.00 93.81 90 ASP A CA 1
ATOM 754 C C . ASP A 1 90 ? -11.247 -10.590 8.638 1.00 93.81 90 ASP A C 1
ATOM 756 O O . ASP A 1 90 ? -11.752 -11.475 9.327 1.00 93.81 90 ASP A O 1
ATOM 760 N N . ALA A 1 91 ? -9.928 -10.385 8.627 1.00 94.38 91 ALA A N 1
ATOM 761 C CA . ALA A 1 91 ? -8.984 -11.191 9.400 1.00 94.38 91 ALA A CA 1
ATOM 762 C C . ALA A 1 91 ? -8.670 -10.644 10.802 1.00 94.38 91 ALA A C 1
ATOM 764 O O . ALA A 1 91 ? -7.941 -11.305 11.542 1.00 94.38 91 ALA A O 1
ATOM 765 N N . GLN A 1 92 ? -9.149 -9.441 11.139 1.00 94.31 92 GLN A N 1
ATOM 766 C CA . GLN A 1 92 ? -8.854 -8.723 12.388 1.00 94.31 92 GLN A CA 1
ATOM 767 C C . GLN A 1 92 ? -7.348 -8.665 12.713 1.00 94.31 92 GLN A C 1
ATOM 769 O O . GLN A 1 92 ? -6.922 -8.804 13.860 1.00 94.31 92 GLN A O 1
ATOM 774 N N . ALA A 1 93 ? -6.514 -8.488 11.685 1.00 94.50 93 ALA A N 1
ATOM 775 C CA . ALA A 1 93 ? -5.063 -8.533 11.825 1.00 94.50 93 ALA A CA 1
ATOM 776 C C . ALA A 1 93 ? -4.351 -7.616 10.829 1.00 94.50 93 ALA A C 1
ATOM 778 O O . ALA A 1 93 ? -4.797 -7.408 9.699 1.00 94.50 93 ALA A O 1
ATOM 779 N N . PHE A 1 94 ? -3.176 -7.117 11.217 1.00 93.44 94 PHE A N 1
ATOM 780 C CA . PHE A 1 94 ? -2.301 -6.409 10.288 1.00 93.44 94 PHE A CA 1
ATOM 781 C C . PHE A 1 94 ? -1.752 -7.352 9.221 1.00 93.44 94 PHE A C 1
ATOM 783 O O . PHE A 1 94 ? -1.181 -8.403 9.519 1.00 93.44 94 PHE A O 1
ATOM 790 N N . ARG A 1 95 ? -1.863 -6.929 7.964 1.00 94.31 95 ARG A N 1
ATOM 791 C CA . ARG A 1 95 ? -1.304 -7.620 6.804 1.00 94.31 95 ARG A CA 1
ATOM 792 C C . ARG A 1 95 ? -0.531 -6.648 5.932 1.00 94.31 95 ARG A C 1
ATOM 794 O O . ARG A 1 95 ? -0.668 -5.428 6.025 1.00 94.31 95 ARG A O 1
ATOM 801 N N . CYS A 1 96 ? 0.304 -7.199 5.064 1.00 93.69 96 CYS A N 1
ATOM 802 C CA . CYS A 1 96 ? 1.003 -6.422 4.059 1.00 93.69 96 CYS A CA 1
ATOM 803 C C . CYS A 1 96 ? 0.938 -7.107 2.697 1.00 93.69 96 CYS A C 1
ATOM 805 O O . CYS A 1 96 ? 0.935 -8.334 2.588 1.00 93.69 96 CYS A O 1
ATOM 807 N N . MET A 1 97 ? 0.885 -6.293 1.648 1.00 95.19 97 MET A N 1
ATOM 808 C CA . MET A 1 97 ? 1.021 -6.741 0.267 1.00 95.19 97 MET A CA 1
ATOM 809 C C . MET A 1 97 ? 2.228 -6.078 -0.385 1.00 95.19 97 MET A C 1
ATOM 811 O O . MET A 1 97 ? 2.622 -4.964 -0.035 1.00 95.19 97 MET A O 1
ATOM 815 N N . LYS A 1 98 ? 2.802 -6.763 -1.367 1.00 96.06 98 LYS A N 1
ATOM 816 C CA . LYS A 1 98 ? 3.767 -6.175 -2.290 1.00 96.06 98 LYS A CA 1
ATOM 817 C C . LYS A 1 98 ? 3.064 -5.148 -3.178 1.00 96.06 98 LYS A C 1
ATOM 819 O O . LYS A 1 98 ? 1.985 -5.429 -3.696 1.00 96.06 98 LYS A O 1
ATOM 824 N N . ILE A 1 99 ? 3.647 -3.963 -3.350 1.00 96.88 99 ILE A N 1
ATOM 825 C CA . ILE A 1 99 ? 2.996 -2.881 -4.111 1.00 96.88 99 ILE A CA 1
ATOM 826 C C . ILE A 1 99 ? 2.832 -3.226 -5.596 1.00 96.88 99 ILE A C 1
ATOM 828 O O . ILE A 1 99 ? 1.888 -2.774 -6.243 1.00 96.88 99 ILE A O 1
ATOM 832 N N . GLU A 1 100 ? 3.733 -4.044 -6.138 1.00 96.12 100 GLU A N 1
ATOM 833 C CA . GLU A 1 100 ? 3.702 -4.507 -7.520 1.00 96.12 100 GLU A CA 1
ATOM 834 C C . GLU A 1 100 ? 2.524 -5.450 -7.793 1.00 96.12 100 GLU A C 1
ATOM 836 O O . GLU A 1 100 ? 2.028 -5.467 -8.919 1.00 96.12 100 GLU A O 1
ATOM 841 N N . ASN A 1 101 ? 2.002 -6.120 -6.762 1.00 96.62 101 ASN A N 1
ATOM 842 C CA . ASN A 1 101 ? 0.888 -7.064 -6.861 1.00 96.62 101 ASN A CA 1
ATOM 843 C C . ASN A 1 101 ? -0.490 -6.398 -6.751 1.00 96.62 101 ASN A C 1
ATOM 845 O O . ASN A 1 101 ? -1.511 -7.064 -6.900 1.00 96.62 101 ASN A O 1
ATOM 849 N N . PHE A 1 102 ? -0.551 -5.096 -6.468 1.00 97.06 102 PHE A N 1
ATOM 850 C CA . PHE A 1 102 ? -1.819 -4.372 -6.408 1.00 97.06 102 PHE A CA 1
ATOM 851 C C . PHE A 1 102 ? -2.549 -4.440 -7.760 1.00 97.06 102 PHE A C 1
ATOM 853 O O . PHE A 1 102 ? -1.925 -4.234 -8.797 1.00 97.06 102 PHE A O 1
ATOM 860 N N . ILE A 1 103 ? -3.851 -4.711 -7.781 1.00 95.69 103 ILE A N 1
ATOM 861 C CA . ILE A 1 103 ? -4.609 -4.816 -9.036 1.00 95.69 103 ILE A CA 1
ATOM 862 C C . ILE A 1 103 ? -5.506 -3.596 -9.187 1.00 95.69 103 ILE A C 1
ATOM 864 O O . ILE A 1 103 ? -5.305 -2.779 -10.082 1.00 95.69 103 ILE A O 1
ATOM 868 N N . MET A 1 104 ? -6.492 -3.467 -8.303 1.00 94.31 104 MET A N 1
ATOM 869 C CA . MET A 1 104 ? -7.471 -2.390 -8.364 1.00 94.31 104 MET A CA 1
ATOM 870 C C . MET A 1 104 ? -8.169 -2.204 -7.020 1.00 94.31 104 MET A C 1
ATOM 872 O O . MET A 1 104 ? -8.135 -3.075 -6.152 1.00 94.31 104 MET A O 1
ATOM 876 N N . VAL A 1 105 ? -8.843 -1.069 -6.875 1.00 93.62 105 VAL A N 1
ATOM 877 C CA . VAL A 1 105 ? -9.792 -0.829 -5.783 1.00 93.62 105 VAL A CA 1
ATOM 878 C C . VAL A 1 105 ? -11.163 -1.298 -6.238 1.00 93.62 105 VAL A C 1
ATOM 880 O O . VAL A 1 105 ? -11.554 -1.020 -7.375 1.00 93.62 105 VAL A O 1
ATOM 883 N N . GLU A 1 106 ? -11.904 -1.969 -5.360 1.00 89.62 106 GLU A N 1
ATOM 884 C CA . GLU A 1 106 ? -13.335 -2.136 -5.565 1.00 89.62 106 GLU A CA 1
ATOM 885 C C . GLU A 1 106 ? -13.961 -0.749 -5.470 1.00 89.62 106 GLU A C 1
ATOM 887 O O . GLU A 1 106 ? -14.008 -0.136 -4.405 1.00 89.62 106 GLU A O 1
ATOM 892 N N . GLN A 1 107 ? -14.393 -0.202 -6.605 1.00 71.62 107 GLN A N 1
ATOM 893 C CA . GLN A 1 107 ? -15.163 1.031 -6.561 1.00 71.62 107 GLN A CA 1
ATOM 894 C C . GLN A 1 107 ? -16.376 0.761 -5.678 1.00 71.62 107 GLN A C 1
ATOM 896 O O . GLN A 1 107 ? -17.079 -0.224 -5.914 1.00 71.62 107 GLN A O 1
ATOM 901 N N . ALA A 1 108 ? -16.626 1.619 -4.685 1.00 56.62 108 ALA A N 1
ATOM 902 C CA . ALA A 1 108 ? -17.880 1.576 -3.954 1.00 56.62 108 ALA A CA 1
ATOM 903 C C . ALA A 1 108 ? -19.001 1.574 -5.000 1.00 56.62 108 ALA A C 1
ATOM 905 O O . ALA A 1 108 ? -19.184 2.554 -5.732 1.00 56.62 108 ALA A O 1
ATOM 906 N N . ARG A 1 109 ? -19.689 0.434 -5.147 1.00 47.31 109 ARG A N 1
ATOM 907 C CA . ARG A 1 109 ? -20.882 0.341 -5.978 1.00 47.31 109 ARG A CA 1
ATOM 908 C C . ARG A 1 109 ? -21.887 1.269 -5.338 1.00 47.31 109 ARG A C 1
ATOM 910 O O . ARG A 1 109 ? -22.540 0.875 -4.387 1.00 47.31 109 ARG A O 1
ATOM 917 N N . THR A 1 110 ? -21.967 2.502 -5.811 1.00 47.06 110 THR A N 1
ATOM 918 C CA . THR A 1 110 ? -23.188 3.296 -5.739 1.00 47.06 110 THR A CA 1
ATOM 919 C C . THR A 1 110 ? -23.010 4.574 -6.563 1.00 47.06 110 THR A C 1
ATOM 921 O O . THR A 1 110 ? -22.568 5.610 -6.056 1.00 47.06 110 THR A O 1
ATOM 924 N N . PRO A 1 111 ? -23.448 4.571 -7.838 1.00 54.16 111 PRO A N 1
ATOM 925 C CA . PRO A 1 111 ? -24.038 5.777 -8.421 1.00 54.16 111 PRO A CA 1
ATOM 926 C C . PRO A 1 111 ? -25.004 6.471 -7.441 1.00 54.16 111 PRO A C 1
ATOM 928 O O . PRO A 1 111 ? -25.091 7.693 -7.456 1.00 54.16 111 PRO A O 1
ATOM 931 N N . GLU A 1 112 ? -25.635 5.731 -6.524 1.00 55.06 112 GLU A N 1
ATOM 932 C CA . GLU A 1 112 ? -26.544 6.261 -5.509 1.00 55.06 112 GLU A CA 1
ATOM 933 C C . GLU A 1 112 ? -25.877 7.167 -4.466 1.00 55.06 112 GLU A C 1
ATOM 935 O O . GLU A 1 112 ? -26.506 8.126 -4.071 1.00 55.06 112 GLU A O 1
ATOM 940 N N . VAL A 1 113 ? -24.616 6.991 -4.050 1.00 57.12 113 VAL A N 1
ATOM 941 C CA . VAL A 1 113 ? -23.988 7.906 -3.069 1.00 57.12 113 VAL A CA 1
ATOM 942 C C . VAL A 1 113 ? -23.682 9.245 -3.733 1.00 57.12 113 VAL A C 1
ATOM 944 O O . VAL A 1 113 ? -23.971 10.302 -3.174 1.00 57.12 113 VAL A O 1
ATOM 947 N N . LYS A 1 114 ? -23.189 9.214 -4.979 1.00 57.59 114 LYS A N 1
ATOM 948 C CA . LYS A 1 114 ? -23.032 10.422 -5.802 1.00 57.59 114 LYS A CA 1
ATOM 949 C C . LYS A 1 114 ? -24.383 11.062 -6.129 1.00 57.59 114 LYS A C 1
ATOM 951 O O . LYS A 1 114 ? -24.477 12.287 -6.104 1.00 57.59 114 LYS A O 1
ATOM 956 N N . ALA A 1 115 ? -25.413 10.265 -6.417 1.00 59.44 115 ALA A N 1
ATOM 957 C CA . ALA A 1 115 ? -26.765 10.748 -6.679 1.00 59.44 115 ALA A CA 1
ATOM 958 C C . ALA A 1 115 ? -27.403 11.332 -5.414 1.00 59.44 115 ALA A C 1
ATOM 960 O O . ALA A 1 115 ? -27.916 12.434 -5.474 1.00 59.44 115 ALA A O 1
ATOM 961 N N . VAL A 1 116 ? -27.282 10.694 -4.252 1.00 62.38 116 VAL A N 1
ATOM 962 C CA . VAL A 1 116 ? -27.742 11.196 -2.948 1.00 62.38 116 VAL A CA 1
ATOM 963 C C 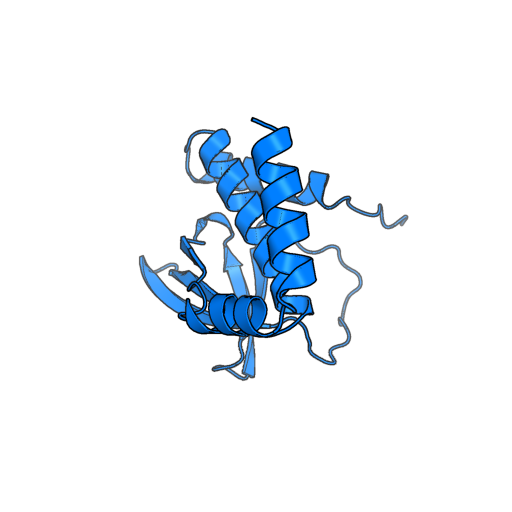. VAL A 1 116 ? -27.013 12.491 -2.593 1.00 62.38 116 VAL A C 1
ATOM 965 O O . VAL A 1 116 ? -27.637 13.450 -2.146 1.00 62.38 116 VAL A O 1
ATOM 968 N N . GLU A 1 117 ? -25.708 12.591 -2.845 1.00 65.25 117 GLU A N 1
ATOM 969 C CA . GLU A 1 117 ? -24.957 13.835 -2.653 1.00 65.25 117 GLU A CA 1
ATOM 970 C C . GLU A 1 117 ? -25.305 14.915 -3.700 1.00 65.25 117 GLU A C 1
ATOM 972 O O . GLU A 1 117 ? -25.149 16.112 -3.446 1.00 65.25 117 GLU A O 1
ATOM 977 N N . ALA A 1 118 ? -25.765 14.529 -4.894 1.00 66.50 118 ALA A N 1
ATOM 978 C CA . ALA A 1 118 ? -26.306 15.442 -5.900 1.00 66.50 118 ALA A CA 1
ATOM 979 C C . ALA A 1 118 ? -27.728 15.913 -5.548 1.00 66.50 118 ALA A C 1
ATOM 981 O O . ALA A 1 118 ? -28.016 17.096 -5.689 1.00 66.50 118 ALA A O 1
ATOM 982 N N . VAL A 1 119 ? -28.571 15.027 -5.016 1.00 67.62 119 VAL A N 1
ATOM 983 C CA . VAL A 1 119 ? -29.941 15.291 -4.552 1.00 67.62 119 VAL A CA 1
ATOM 984 C C . VAL A 1 119 ? -29.932 16.179 -3.305 1.00 67.62 119 VAL A C 1
ATOM 986 O O . VAL A 1 119 ? -30.741 17.092 -3.195 1.00 67.62 119 VAL A O 1
ATOM 989 N N . LYS A 1 120 ? -28.953 16.014 -2.403 1.00 68.25 120 LYS A N 1
ATOM 990 C CA . LYS A 1 120 ? -28.740 16.908 -1.246 1.00 68.25 120 LYS A CA 1
ATOM 991 C C . LYS A 1 120 ? -28.337 18.341 -1.635 1.00 68.25 120 LYS A C 1
ATOM 993 O O . LYS A 1 120 ? -28.315 19.226 -0.777 1.00 68.25 120 LYS A O 1
ATOM 998 N N . LYS A 1 121 ? -27.980 18.614 -2.897 1.00 76.38 121 LYS A N 1
ATOM 999 C CA . LYS A 1 121 ? -27.625 19.970 -3.344 1.00 76.38 121 LYS A CA 1
ATOM 1000 C C . LYS A 1 121 ? -28.895 20.741 -3.699 1.00 76.38 121 LYS A C 1
ATOM 1002 O O . LYS A 1 121 ? -29.600 20.394 -4.635 1.00 76.38 121 LYS A O 1
ATOM 1007 N N . SER A 1 122 ? -29.131 21.844 -2.984 1.00 71.44 122 SER A N 1
ATOM 1008 C CA . SER A 1 122 ? -30.223 22.782 -3.284 1.00 71.44 122 SER A CA 1
ATOM 1009 C C . SER A 1 122 ? -30.198 23.223 -4.764 1.00 71.44 122 SER A C 1
ATOM 1011 O O . SER A 1 122 ? -29.102 23.474 -5.289 1.00 71.44 122 SER A O 1
ATOM 1013 N N . PRO A 1 123 ? -31.361 23.381 -5.432 1.00 73.75 123 PRO A N 1
ATOM 1014 C CA . PRO A 1 123 ? -31.453 23.719 -6.858 1.00 73.75 123 PRO A CA 1
ATOM 1015 C C . PRO A 1 123 ? -30.606 24.933 -7.266 1.00 73.75 123 PRO A C 1
ATOM 1017 O O . PRO A 1 123 ? -29.944 24.929 -8.302 1.00 73.75 123 PRO A O 1
ATOM 1020 N N . SER A 1 124 ? -30.521 25.942 -6.398 1.00 69.00 124 SER A N 1
ATOM 1021 C CA . SER A 1 124 ? -29.708 27.148 -6.602 1.00 69.00 124 SER A CA 1
ATOM 1022 C C . SER A 1 124 ? -28.202 26.856 -6.697 1.00 69.00 124 SER A C 1
ATOM 1024 O O . SER A 1 124 ? -27.494 27.469 -7.501 1.00 69.00 124 SER A O 1
ATOM 1026 N N . LYS A 1 125 ? -27.691 25.882 -5.931 1.00 71.94 125 LYS A N 1
ATOM 1027 C CA . LYS A 1 125 ? -26.288 25.436 -6.005 1.00 71.94 125 LYS A CA 1
ATOM 1028 C C . LYS A 1 125 ? -26.010 24.668 -7.298 1.00 71.94 125 LYS A C 1
ATOM 1030 O O . LYS A 1 125 ? -24.930 24.833 -7.867 1.00 71.94 125 LYS A O 1
ATOM 1035 N N . LEU A 1 126 ? -26.969 23.876 -7.781 1.00 74.25 126 LEU A N 1
ATOM 1036 C CA . LEU A 1 126 ? -26.842 23.133 -9.040 1.00 74.25 126 LEU A CA 1
ATOM 1037 C C . LEU A 1 126 ? -26.842 24.081 -10.249 1.00 74.25 126 LEU A C 1
ATOM 1039 O O . LEU A 1 126 ? -25.956 23.980 -11.099 1.00 74.25 126 LEU A O 1
ATOM 1043 N N . ILE A 1 127 ? -27.747 25.067 -10.271 1.00 76.12 127 ILE A N 1
ATOM 1044 C CA . ILE A 1 127 ? -27.827 26.093 -11.324 1.00 76.12 127 ILE A CA 1
ATOM 1045 C C . ILE A 1 127 ? -26.536 26.917 -11.386 1.00 76.12 127 ILE A C 1
ATOM 1047 O O . ILE A 1 127 ? -25.948 27.065 -12.458 1.00 76.12 127 ILE A O 1
ATOM 1051 N N . ARG A 1 128 ? -26.024 27.389 -10.239 1.00 76.19 128 ARG A N 1
ATOM 1052 C CA . ARG A 1 128 ? -24.749 28.131 -10.180 1.00 76.19 128 ARG A CA 1
ATOM 1053 C C . ARG A 1 128 ? -23.570 27.306 -10.692 1.00 76.19 128 ARG A C 1
ATOM 1055 O O . ARG A 1 128 ? -22.705 27.843 -11.379 1.00 76.19 128 ARG A O 1
ATOM 1062 N N . LYS A 1 129 ? -23.520 26.012 -10.365 1.00 76.75 129 LYS A N 1
ATOM 1063 C CA . LYS A 1 129 ? -22.448 25.121 -10.823 1.00 76.75 129 LYS A CA 1
ATOM 1064 C C . LYS A 1 129 ? -22.519 24.896 -12.337 1.00 76.75 129 LYS A C 1
ATOM 1066 O O . LYS A 1 129 ? -21.487 24.961 -12.997 1.00 76.75 129 LYS A O 1
ATOM 1071 N N . ARG A 1 130 ? -23.728 24.719 -12.884 1.00 76.88 130 ARG A N 1
ATOM 1072 C CA . ARG A 1 130 ? -23.966 24.582 -14.328 1.00 76.88 130 ARG A CA 1
ATOM 1073 C C . ARG A 1 130 ? -23.597 25.856 -15.094 1.00 76.88 130 ARG A C 1
ATOM 1075 O O . ARG A 1 130 ? -22.877 25.767 -16.077 1.00 76.88 130 ARG A O 1
ATOM 1082 N N . LEU A 1 131 ? -24.001 27.032 -14.608 1.00 78.19 131 LEU A N 1
ATOM 1083 C CA . LEU A 1 131 ? -23.645 28.326 -15.211 1.00 78.19 131 LEU A CA 1
ATOM 1084 C C . LEU A 1 131 ? -22.131 28.571 -15.236 1.00 78.19 131 LEU A C 1
ATOM 1086 O O . LEU A 1 131 ? -21.616 29.099 -16.215 1.00 78.19 131 LEU A O 1
ATOM 1090 N N . LYS A 1 132 ? -21.410 28.179 -14.178 1.00 76.38 132 LYS A N 1
ATOM 1091 C CA . LYS A 1 132 ? -19.943 28.284 -14.142 1.00 76.38 132 LYS A CA 1
ATOM 1092 C C . LYS A 1 132 ? -19.262 27.357 -15.147 1.00 76.38 132 LYS A C 1
ATOM 1094 O O . LYS A 1 132 ? -18.271 27.758 -15.735 1.00 76.38 132 LYS A O 1
ATOM 1099 N N . PHE A 1 133 ? -19.794 26.152 -15.335 1.00 79.12 133 PHE A N 1
ATOM 1100 C CA . PHE A 1 133 ? -19.257 25.181 -16.288 1.00 79.12 133 PHE A CA 1
ATOM 1101 C C . PHE A 1 133 ? -19.506 25.602 -17.743 1.00 79.12 133 PHE A C 1
ATOM 1103 O O . PHE A 1 133 ? -18.595 25.551 -18.553 1.00 79.12 133 PHE A O 1
ATOM 1110 N N . VAL A 1 134 ? -20.707 26.099 -18.061 1.00 76.50 134 VAL A N 1
ATOM 1111 C CA . VAL A 1 134 ? -21.037 26.606 -19.409 1.00 76.50 134 VAL A CA 1
ATOM 1112 C C . VAL A 1 134 ? -20.195 27.828 -19.784 1.00 76.50 134 VAL A C 1
ATOM 1114 O O . VAL A 1 134 ? -19.875 28.002 -20.946 1.00 76.50 134 VAL A O 1
ATOM 1117 N N . LYS A 1 135 ? -19.812 28.663 -18.811 1.00 72.88 135 LYS A N 1
ATOM 1118 C CA . LYS A 1 135 ? -18.940 29.827 -19.041 1.00 72.88 135 LYS A CA 1
ATOM 1119 C C . LYS A 1 135 ? -17.447 29.494 -19.140 1.00 72.88 135 LYS A C 1
ATOM 1121 O O . LYS A 1 135 ? -16.666 30.401 -19.402 1.00 72.88 135 LYS A O 1
ATOM 1126 N N . SER A 1 136 ? -17.042 28.257 -18.847 1.00 63.22 136 SER A N 1
ATOM 1127 C CA . SER A 1 136 ? -15.641 27.823 -18.943 1.00 63.22 136 SER A CA 1
ATOM 1128 C C . SER A 1 136 ? -15.361 26.952 -20.170 1.00 63.22 136 SER A C 1
ATOM 1130 O O . SER A 1 136 ? -14.277 26.377 -20.249 1.00 63.22 136 SER A O 1
ATOM 1132 N N . ILE A 1 137 ? -16.351 26.798 -21.052 1.00 58.94 137 ILE A N 1
ATOM 1133 C CA . ILE A 1 137 ? -16.243 26.217 -22.395 1.00 58.94 137 ILE A CA 1
ATOM 1134 C C . ILE A 1 137 ? -16.219 27.392 -23.367 1.00 58.94 137 ILE A C 1
ATOM 1136 O O . ILE A 1 137 ? -15.392 27.345 -24.298 1.00 58.94 137 ILE A O 1
#

Sequence (137 aa):
MKTQNISFRKTVMLRAYHIMSTTGKEWAVCLQKAWQLYRINKEMHQGEVTFYFEKKDGEIRKATGTLKIDYEFKTQNQPNPKVFTYFDVDAQAFRCMKIENFIMVEQARTPEVKAVEAVKKSPSKLIRKRLKFVKSI

pLDDT: mean 85.59, std 14.31, range [41.97, 98.0]

Secondary structure (DSSP, 8-state):
-------HHHHHHHHHHHHHHHH---HHHHHHHHHHHHHHHHHHTTSEEEEEEE-TTSPEEEEEEE--S----S--PPPPTTEEEEEETTTTEEEEEEGGGEEEE---S-HHHHHHHHHTS-HHHHHHHHHHHHTT-

=== Feature glossary ===
Legend for the data blocks above and below:

— What the protein is —

The amino-acid sequence is the protein's primary structure: the linear order of residues from the N-terminus to the C-terminus, written in one-letter code. Everything else here — the 3D coordinates, the secondary structure, the domain annotations — is ultimately a consequence of this string.

Database cross-references. InterPro integrates a dozen domain/family signature databases into unified entries with residue-range hits. GO terms attach function/process/location labels with evidence codes. CATH codes position the fold in a four-level structural taxonomy. Organism is the NCBI-taxonomy species name.

— Where its atoms are —

The mmCIF block holds the 3D Cartesian coordinates of each backbone atom (N, Cα, C, O) in ångströms. mmCIF is the PDB's canonical archive format — a tagged-loop text representation of the atomic model.

The six renders are orthographic views along the three Cartesian axes in both directions. Representation (cartoon, sticks, or surface) and color scheme (sequence-rainbow or by-chain) vary across proteins so the training set covers all the common visualization conventions.

— Local backbone conformation —

Secondary structure is the local, repeating backbone conformation. DSSP classifies it into eight states by reading the hydrogen-bond network: three helix types (H, G, I), two β types (E, B), two non-regular types (T, S), and unstructured coil (-).

SS3 is a coarse helix/strand/coil call (letters a/b/c) made by the P-SEA algorithm from inter-Cα distances and dihedrals. It is less detailed than DSSP but needs only Cα positions.

Backbone dihedral angles. Every residue except chain termini has a φ (preceding-C → N → Cα → C) and a ψ (N → Cα → C → next-N). They are reported in degrees following the IUPAC sign convention. Secondary structure is essentially a statement about which (φ, ψ) basin each residue occupies.

— Global shape and packing —

The geometric summary reports three shape descriptors. Rg (radius of gyration) measures how spread out the Cα atoms are about their centre of mass; compact globular proteins have small Rg, elongated or unfolded ones large. Cα contacts (<8 Å, |i−j|>4) count long-range residue pairs in spatial proximity — high for tightly packed folds, near zero for rods or random coil. The bounding-box extents give the protein's footprint along x, y, z in Å.

Solvent accessibility: the surface area of each residue that a 1.4 Å water probe can touch, in Å². When only backbone atoms are present the absolute values are lower than full-atom SASA (side chains contribute most of the area) and are flagged as backbone-only.

Plot images: a contact map (which residues are close in 3D, as an N×N binary image), a Ramachandran scatter (backbone torsion angles, revealing secondary-structure composition at a glance), and — for AlphaFold structures — a PAE heatmap (pairwise prediction confidence).

— Structural neighborhood —

Foldseek's 3Di representation compresses backbone geometry into a per-residue letter drawn from a l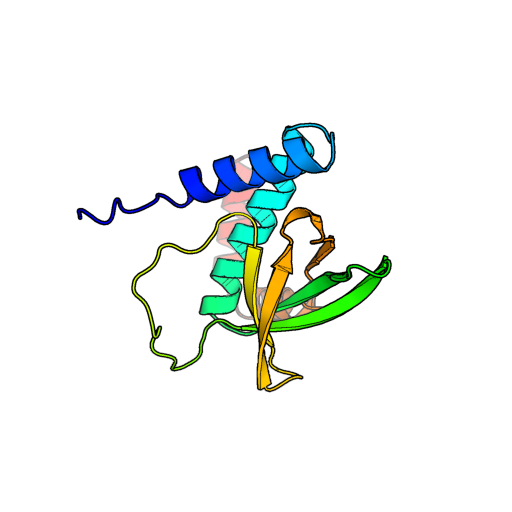earned twenty-state alphabet. It captures the tertiary interaction pattern around each residue — which residues are packed against it in space, regardless of where they are in sequence.

Structural nearest neighbors (via Foldseek easy-search vs the PDB). Reported per hit: target PDB id, E-value, and alignment TM-score. A TM-score above ~0.5 is the conventional threshold for 'same fold'.

— Confidence and disorder —

pLDDT (predicted Local Distance Difference Test) is AlphaFold's per-residue confidence score, ranging from 0 to 100. Values above 90 indicate high confidence (typically well-packed cores); 70–90 is confident; 50–70 low confidence; below 50 usually means the region is disordered or the prediction is unreliable there. AlphaFold stores pLDDT in the mmCIF B-factor column.

For experimental (PDB) structures, the B-factor (temperature factor) quantifies the positional spread of each atom in the crystal — a combination of thermal vibration and static disorder — in units of Å². High B-factors mark flexible loops or poorly resolved regions; low B-factors mark the rigid, well-ordered core.

Predicted Aligned Error (PAE) is an AlphaFold confidence matrix: entry (i, j) is the expected error in the position of residue j, in ångströms, when the prediction is superimposed on the true structure at residue i. Low PAE within a block of residues means that block is internally rigid and well-predicted; high PAE between two blocks means their relative placement is uncertain even if each block individually is confident.